Protein AF-I0IHP8-F1 (afdb_monomer)

Nearest PDB structures (foldseek):
  2z4i-assembly1_A  TM=4.857E-01  e=8.050E-01  Escherichia coli
  2z4i-assembly2_B  TM=4.927E-01  e=1.042E+00  Escherichia coli
  8eti-assembly1_5  TM=4.889E-01  e=7.220E+00  Schizosaccharomyces pombe

Mean predicted aligned error: 7.81 Å

Solvent-accessible surface area (backbone atoms only — not comparable to full-atom values): 5872 Å² total; per-residue (Å²): 133,38,57,76,72,54,68,74,57,46,74,72,44,53,32,88,70,46,63,28,54,52,45,78,58,80,43,28,38,30,26,58,48,53,77,97,52,25,45,32,23,50,36,55,92,59,43,73,46,83,44,78,89,72,37,43,69,36,92,96,46,95,45,70,68,59,47,47,68,77,42,50,88,55,32,88,56,56,71,79,50,44,66,76,67,50,77,72,77,76,69,81,67,74,76,133

Organism: Phycisphaera mikurensis (strain NBRC 102666 / KCTC 22515 / FYK2301M01) (NCBI:txid1142394)

Foldseek 3Di:
DADPADPVVQVVDAQPFLRAGWDDDPQWTFGPPPPPWTWIWGHDNNRTPRDQQPIDGGPPDPDPVSVCVVRVVSGPCVPVVVVVVPPPPPPPVPDD

Structure (mmCIF, N/CA/C/O backbone):
data_AF-I0IHP8-F1
#
_entry.id   AF-I0IHP8-F1
#
loop_
_atom_site.group_PDB
_atom_site.id
_atom_site.type_symbol
_atom_site.label_atom_id
_atom_site.label_alt_id
_atom_site.label_comp_id
_atom_site.label_asym_id
_atom_site.label_entity_id
_atom_site.label_seq_id
_atom_site.pdbx_PDB_ins_code
_atom_site.Cartn_x
_atom_site.Cartn_y
_atom_site.Cartn_z
_atom_site.occupancy
_atom_site.B_iso_or_equiv
_atom_site.auth_seq_id
_atom_site.auth_comp_id
_atom_site.auth_asym_id
_atom_site.auth_atom_id
_atom_site.pdbx_PDB_model_num
ATOM 1 N N . MET A 1 1 ? -13.378 11.572 5.200 1.00 56.62 1 MET A N 1
ATOM 2 C CA . MET A 1 1 ? -12.249 11.367 6.117 1.00 56.62 1 MET A CA 1
ATOM 3 C C . 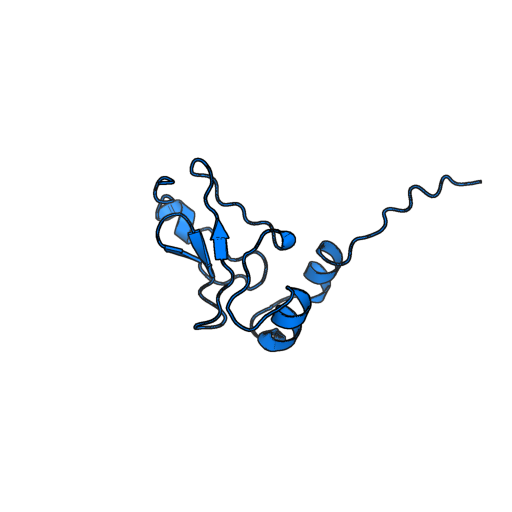MET A 1 1 ? -12.422 9.992 6.721 1.00 56.62 1 MET A C 1
ATOM 5 O O . MET A 1 1 ? -13.281 9.805 7.579 1.00 56.62 1 MET A O 1
ATOM 9 N N . ALA A 1 2 ? -11.711 9.020 6.170 1.00 66.06 2 ALA A N 1
ATOM 10 C CA . ALA A 1 2 ? -11.488 7.732 6.792 1.00 66.06 2 ALA A CA 1
ATOM 11 C C . ALA A 1 2 ? -10.703 7.937 8.094 1.00 66.06 2 ALA A C 1
ATOM 13 O O . ALA A 1 2 ? -9.915 8.873 8.240 1.00 66.06 2 ALA A O 1
ATOM 14 N N . ALA A 1 3 ? -10.964 7.077 9.072 1.00 77.44 3 ALA A N 1
ATOM 15 C CA . ALA A 1 3 ? -10.212 7.105 10.312 1.00 77.44 3 ALA A CA 1
ATOM 16 C C . ALA A 1 3 ? -8.737 6.744 10.041 1.00 77.44 3 ALA A C 1
ATOM 18 O O . ALA A 1 3 ? -8.466 5.915 9.162 1.00 77.44 3 ALA A O 1
ATOM 19 N N . PRO A 1 4 ? -7.783 7.334 10.785 1.00 81.06 4 PRO A N 1
ATOM 20 C CA . PRO A 1 4 ? -6.407 6.861 10.768 1.00 81.06 4 PRO A CA 1
ATOM 21 C C . PRO A 1 4 ? -6.372 5.372 11.132 1.00 81.06 4 PRO A C 1
ATOM 23 O O . PRO A 1 4 ? -7.045 4.937 12.069 1.00 81.06 4 PRO A O 1
ATOM 26 N N . VAL A 1 5 ? -5.610 4.593 10.368 1.00 84.62 5 VAL A N 1
ATOM 27 C CA . VAL A 1 5 ? -5.342 3.185 10.654 1.00 84.62 5 VAL A CA 1
ATOM 28 C C . VAL A 1 5 ? -4.521 3.129 11.936 1.00 84.62 5 VAL A C 1
ATOM 30 O O . VAL A 1 5 ? -3.567 3.890 12.106 1.00 84.62 5 VAL A O 1
ATOM 33 N N . ASP A 1 6 ? -4.900 2.235 12.848 1.00 89.12 6 ASP A N 1
ATOM 34 C CA . ASP A 1 6 ? -4.195 2.068 14.116 1.00 89.12 6 ASP A CA 1
ATOM 35 C C . ASP A 1 6 ? -2.693 1.795 13.876 1.00 89.12 6 ASP A C 1
ATOM 37 O O . ASP A 1 6 ? -2.355 0.958 13.034 1.00 89.12 6 ASP A O 1
ATOM 41 N N . PRO A 1 7 ? -1.768 2.476 14.578 1.00 87.62 7 PRO A N 1
ATOM 42 C CA . PRO A 1 7 ? -0.336 2.367 14.307 1.00 87.62 7 PRO A CA 1
ATOM 43 C C . PRO A 1 7 ? 0.231 0.969 14.585 1.00 87.62 7 PRO A C 1
ATOM 45 O O . PRO A 1 7 ? 1.174 0.553 13.907 1.00 87.62 7 PRO A O 1
ATOM 48 N N . ALA A 1 8 ? -0.333 0.224 15.543 1.00 89.50 8 ALA A N 1
ATOM 49 C CA . ALA A 1 8 ? 0.086 -1.149 15.800 1.00 89.50 8 ALA A CA 1
ATOM 50 C C . ALA A 1 8 ? -0.355 -2.070 14.656 1.00 89.50 8 ALA A C 1
ATOM 52 O O . ALA A 1 8 ? 0.422 -2.920 14.226 1.00 89.50 8 ALA A O 1
ATOM 53 N N . LEU A 1 9 ? -1.558 -1.857 14.111 1.00 89.06 9 LEU A N 1
ATOM 54 C CA . LEU A 1 9 ? -2.009 -2.551 12.904 1.00 89.06 9 LEU A CA 1
ATOM 55 C C . LEU A 1 9 ? -1.151 -2.173 11.690 1.00 89.06 9 LEU A C 1
ATOM 57 O O . LEU A 1 9 ? -0.688 -3.060 10.978 1.00 89.06 9 LEU A O 1
ATOM 61 N N . LEU A 1 10 ? -0.890 -0.882 11.470 1.00 91.00 10 LEU A N 1
ATOM 62 C CA . LEU A 1 10 ? -0.098 -0.399 10.336 1.00 91.00 10 LEU A CA 1
ATOM 63 C C . LEU A 1 10 ? 1.306 -1.019 10.311 1.00 91.00 10 LEU A C 1
ATOM 65 O O . LEU A 1 10 ? 1.792 -1.365 9.241 1.00 91.00 10 LEU A O 1
ATOM 69 N N . SER A 1 11 ? 1.927 -1.229 11.476 1.00 90.38 11 SER A N 1
ATOM 70 C CA . SER A 1 11 ? 3.237 -1.885 11.575 1.00 90.38 11 SER A CA 1
ATOM 71 C C . SER A 1 11 ? 3.225 -3.373 11.195 1.00 90.38 11 SER A C 1
ATOM 73 O O . SER A 1 11 ? 4.292 -3.930 10.940 1.00 90.38 11 SER A O 1
ATOM 75 N N . LEU A 1 12 ? 2.059 -4.025 11.200 1.00 91.38 12 LEU A N 1
ATOM 76 C CA . LEU A 1 12 ? 1.887 -5.417 10.773 1.00 91.38 12 LEU A CA 1
ATOM 77 C C . LEU A 1 12 ? 1.529 -5.525 9.285 1.00 91.38 12 LEU A C 1
ATOM 79 O O . LEU A 1 12 ? 1.719 -6.582 8.683 1.00 91.38 12 LEU A O 1
ATOM 83 N N . LEU A 1 13 ? 0.988 -4.456 8.699 1.00 92.69 13 LEU A N 1
ATOM 84 C CA . LEU A 1 13 ? 0.583 -4.419 7.301 1.00 92.69 13 LEU A CA 1
ATOM 85 C C . LEU A 1 13 ? 1.787 -4.208 6.379 1.00 92.69 13 LEU A C 1
ATOM 87 O O . LEU A 1 13 ? 2.678 -3.400 6.640 1.00 92.69 13 LEU A O 1
ATOM 91 N N . VAL A 1 14 ? 1.767 -4.905 5.246 1.00 94.00 14 VAL A N 1
ATOM 92 C CA . VAL A 1 14 ? 2.753 -4.763 4.173 1.00 94.00 14 VAL A CA 1
ATOM 93 C C . VAL A 1 14 ? 2.048 -4.615 2.834 1.00 94.00 14 VAL A C 1
ATOM 95 O O . VAL A 1 14 ? 0.925 -5.086 2.655 1.00 94.00 14 VAL A O 1
ATOM 98 N N . CYS A 1 15 ? 2.718 -3.977 1.878 1.00 93.25 15 CYS A N 1
ATOM 99 C CA . CYS A 1 15 ? 2.243 -3.902 0.504 1.00 93.25 15 CYS A CA 1
ATOM 100 C C . CYS A 1 15 ? 2.051 -5.324 -0.066 1.00 93.25 15 CYS A C 1
ATOM 102 O O . CYS A 1 15 ? 3.001 -6.111 -0.032 1.00 93.25 15 CYS A O 1
ATOM 104 N N . PRO A 1 16 ? 0.875 -5.669 -0.624 1.00 90.62 16 PRO A N 1
ATOM 105 C CA . PRO A 1 16 ? 0.623 -7.000 -1.182 1.00 90.62 16 PRO A CA 1
ATOM 106 C C . PRO A 1 16 ? 1.532 -7.338 -2.377 1.00 90.62 16 PRO A C 1
ATOM 108 O O . PRO A 1 16 ? 1.786 -8.514 -2.624 1.00 90.62 16 PRO A O 1
ATOM 111 N N . LEU A 1 17 ? 2.058 -6.324 -3.078 1.00 90.56 17 LEU A N 1
ATOM 112 C CA . LEU A 1 17 ? 2.975 -6.481 -4.211 1.00 90.56 17 LEU A CA 1
ATOM 113 C C . LEU A 1 17 ? 4.453 -6.498 -3.786 1.00 90.56 17 LEU A C 1
ATOM 115 O O . LEU A 1 17 ? 5.159 -7.480 -3.996 1.00 90.56 17 LEU A O 1
ATOM 119 N N . THR A 1 18 ? 4.932 -5.411 -3.181 1.00 92.00 18 THR A N 1
ATOM 120 C CA . THR A 1 18 ? 6.368 -5.210 -2.901 1.00 92.00 18 THR A CA 1
ATOM 121 C C . THR A 1 18 ? 6.800 -5.733 -1.530 1.00 92.00 18 THR A C 1
ATOM 123 O O . THR A 1 18 ? 7.983 -5.732 -1.200 1.00 92.00 18 THR A O 1
ATOM 126 N N . ARG A 1 19 ? 5.845 -6.146 -0.681 1.00 91.06 19 ARG A N 1
ATOM 127 C CA . ARG A 1 19 ? 6.050 -6.495 0.741 1.00 91.06 19 ARG A CA 1
ATOM 128 C C . ARG A 1 19 ? 6.737 -5.403 1.569 1.00 91.06 19 ARG A C 1
ATOM 130 O O . ARG A 1 19 ? 7.229 -5.670 2.663 1.00 91.06 19 ARG A O 1
ATOM 137 N N . SER A 1 20 ? 6.766 -4.169 1.071 1.00 93.50 20 SER A N 1
ATOM 138 C CA . SER A 1 20 ? 7.312 -3.028 1.794 1.00 93.50 20 SER A CA 1
ATOM 139 C C . SER A 1 20 ? 6.355 -2.547 2.880 1.00 93.50 20 SER A C 1
ATOM 141 O O . SER A 1 20 ? 5.161 -2.849 2.854 1.00 93.50 20 SER A O 1
ATOM 143 N N . ALA A 1 21 ? 6.866 -1.722 3.792 1.00 95.38 21 ALA A N 1
ATOM 144 C CA . ALA A 1 21 ? 6.028 -0.985 4.727 1.00 95.38 21 ALA A CA 1
ATOM 145 C C . ALA A 1 21 ? 5.024 -0.072 3.993 1.00 95.38 21 ALA A C 1
ATOM 147 O O . ALA A 1 21 ? 5.204 0.273 2.816 1.00 95.38 21 ALA A O 1
ATOM 148 N N . LEU A 1 22 ? 3.979 0.327 4.717 1.00 95.88 22 LEU A N 1
ATOM 149 C CA . LEU A 1 22 ? 2.951 1.259 4.264 1.00 95.88 22 LEU A CA 1
ATOM 150 C C . LEU A 1 22 ? 2.995 2.538 5.112 1.00 95.88 22 LEU A C 1
ATOM 152 O O . LEU A 1 22 ? 3.159 2.479 6.330 1.00 95.88 22 LEU A O 1
ATOM 156 N N . ARG A 1 23 ? 2.809 3.695 4.475 1.00 94.69 23 ARG A N 1
ATOM 157 C CA . ARG A 1 23 ? 2.599 4.991 5.135 1.00 94.69 23 ARG A CA 1
ATOM 158 C C . ARG A 1 23 ? 1.176 5.457 4.881 1.00 94.69 23 ARG A C 1
ATOM 160 O O . ARG A 1 23 ? 0.748 5.474 3.735 1.00 94.69 23 ARG A O 1
ATOM 167 N N . GLN A 1 24 ? 0.460 5.876 5.916 1.00 93.62 24 GLN A N 1
ATOM 168 C CA . GLN A 1 24 ? -0.837 6.510 5.716 1.00 93.62 24 GLN A CA 1
ATOM 169 C C . GLN A 1 24 ? -0.685 7.994 5.379 1.00 93.62 24 GLN A C 1
ATOM 171 O O . GLN A 1 24 ? -0.017 8.724 6.101 1.00 93.62 24 GLN A O 1
ATOM 176 N N . GLU A 1 25 ? -1.371 8.435 4.330 1.00 93.50 25 GLU A N 1
ATOM 177 C CA . GLU A 1 25 ? -1.548 9.834 3.948 1.00 93.50 25 GLU A CA 1
ATOM 178 C C . GLU A 1 25 ? -3.048 10.093 3.780 1.00 93.50 25 GLU A C 1
ATOM 180 O O . GLU A 1 25 ? -3.657 9.694 2.785 1.00 93.50 25 GLU A O 1
ATOM 185 N N . GLY A 1 26 ? -3.666 10.724 4.781 1.00 92.81 26 GLY A N 1
ATOM 186 C CA . GLY A 1 26 ? -5.117 10.921 4.810 1.00 92.81 26 GLY A CA 1
ATOM 187 C C . GLY A 1 26 ? -5.874 9.594 4.692 1.00 92.81 26 GLY A C 1
ATOM 188 O O . GLY A 1 26 ? -5.737 8.710 5.538 1.00 92.81 26 GLY A O 1
ATOM 189 N N . ASP A 1 27 ? -6.639 9.451 3.610 1.00 93.56 27 ASP A N 1
ATOM 190 C CA . ASP A 1 27 ? -7.509 8.299 3.347 1.00 93.56 27 ASP A CA 1
ATOM 191 C C . ASP A 1 27 ? -6.831 7.223 2.475 1.00 93.56 27 ASP A C 1
ATOM 193 O O . ASP A 1 27 ? -7.514 6.391 1.877 1.00 93.56 27 ASP A O 1
ATOM 197 N N . THR A 1 28 ? -5.498 7.228 2.384 1.00 95.12 28 THR A N 1
ATOM 198 C CA . THR A 1 28 ? -4.728 6.329 1.512 1.00 95.12 28 THR A CA 1
ATOM 199 C C . THR A 1 28 ? -3.517 5.751 2.242 1.00 95.12 28 THR A C 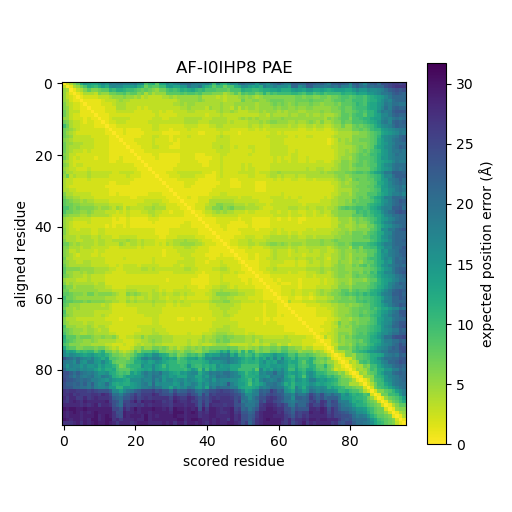1
A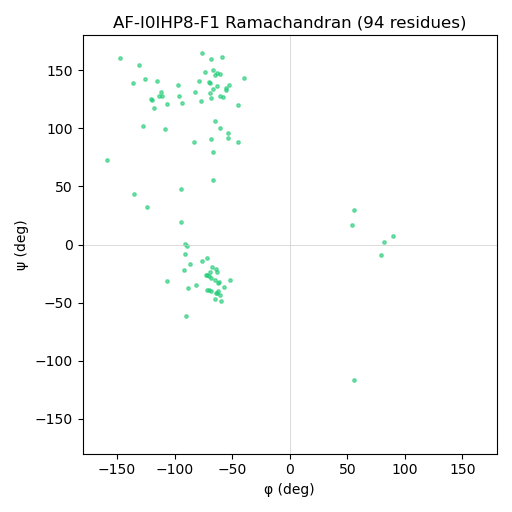TOM 201 O O . THR A 1 28 ? -2.814 6.464 2.953 1.00 95.12 28 THR A O 1
ATOM 204 N N . LEU A 1 29 ? -3.236 4.463 2.043 1.00 95.88 29 LEU A N 1
ATOM 205 C CA . LEU A 1 29 ? -1.967 3.832 2.400 1.00 95.88 29 LEU A CA 1
ATOM 206 C C . LEU A 1 29 ? -1.052 3.792 1.177 1.00 95.88 29 LEU A C 1
ATOM 208 O O . LEU A 1 29 ? -1.445 3.305 0.124 1.00 95.88 29 LEU A O 1
ATOM 212 N N . ILE A 1 30 ? 0.170 4.285 1.318 1.00 96.69 30 ILE A N 1
ATOM 213 C CA . ILE A 1 30 ? 1.166 4.367 0.253 1.00 96.69 30 ILE A CA 1
ATOM 214 C C . ILE A 1 30 ? 2.293 3.386 0.557 1.00 96.69 30 ILE A C 1
ATOM 216 O O . ILE A 1 30 ? 2.862 3.412 1.651 1.00 96.69 30 ILE A O 1
ATOM 220 N N . ALA A 1 31 ? 2.635 2.529 -0.403 1.00 96.62 31 ALA A N 1
ATOM 221 C CA . ALA A 1 31 ? 3.808 1.672 -0.299 1.00 96.62 31 ALA A CA 1
ATOM 222 C C . ALA A 1 31 ? 5.088 2.513 -0.236 1.00 96.62 31 ALA A C 1
ATOM 224 O O . ALA A 1 31 ? 5.260 3.468 -0.986 1.00 96.62 31 ALA A O 1
ATOM 225 N N . THR A 1 32 ? 6.012 2.165 0.656 1.00 96.06 32 THR A N 1
ATOM 226 C CA . THR A 1 32 ? 7.290 2.885 0.755 1.00 96.06 32 THR A CA 1
ATOM 227 C C . THR A 1 32 ? 8.273 2.526 -0.356 1.00 96.06 32 THR A C 1
ATOM 229 O O . THR A 1 32 ? 9.258 3.238 -0.538 1.00 96.06 32 THR A O 1
ATOM 232 N N . LYS A 1 33 ? 8.011 1.441 -1.095 1.00 94.12 33 LYS A N 1
ATOM 233 C CA . LYS A 1 33 ? 8.824 0.991 -2.225 1.00 94.12 33 LYS A CA 1
ATOM 234 C C . LYS A 1 33 ? 7.979 0.816 -3.488 1.00 94.12 33 LYS A C 1
ATOM 236 O O . LYS A 1 33 ? 6.857 0.306 -3.373 1.00 94.12 33 LYS A O 1
ATOM 241 N N . PRO A 1 34 ? 8.532 1.161 -4.663 1.00 92.50 34 PRO A N 1
ATOM 242 C CA . PRO A 1 34 ? 9.800 1.870 -4.872 1.00 92.50 34 PRO A CA 1
ATOM 243 C C . PRO A 1 34 ? 9.724 3.314 -4.343 1.00 92.50 34 PRO A C 1
ATOM 245 O O . PRO A 1 34 ? 8.650 3.917 -4.275 1.00 92.50 34 PRO A O 1
ATOM 248 N N . GLU A 1 35 ? 10.858 3.863 -3.908 1.00 91.31 35 GLU A N 1
ATOM 249 C CA . GLU A 1 35 ? 10.899 5.208 -3.321 1.00 91.31 35 GLU A CA 1
ATOM 250 C C . GLU A 1 35 ? 10.409 6.261 -4.328 1.00 91.31 35 GLU A C 1
ATOM 252 O O . GLU A 1 35 ? 10.866 6.318 -5.466 1.00 91.31 35 GLU A O 1
ATOM 257 N N . GLY A 1 36 ? 9.451 7.094 -3.916 1.00 91.75 36 GLY A N 1
ATOM 258 C CA . GLY A 1 36 ? 8.852 8.125 -4.775 1.00 91.75 36 GLY A CA 1
ATOM 259 C C . GLY A 1 36 ? 7.795 7.624 -5.768 1.00 91.75 36 GLY A C 1
ATOM 260 O O . GLY A 1 36 ? 7.085 8.448 -6.336 1.00 91.75 36 GLY A O 1
ATOM 261 N N . ALA A 1 37 ? 7.625 6.309 -5.925 1.00 93.81 37 ALA A N 1
ATOM 262 C CA . ALA A 1 37 ? 6.648 5.701 -6.830 1.00 93.81 37 ALA A CA 1
ATOM 263 C C . ALA A 1 37 ? 5.895 4.541 -6.147 1.00 93.81 37 ALA A C 1
ATOM 265 O O . ALA A 1 37 ? 5.698 3.470 -6.706 1.00 93.81 37 ALA A O 1
ATOM 266 N N . GLY A 1 38 ? 5.474 4.738 -4.900 1.00 94.31 38 GLY A N 1
ATOM 267 C CA . GLY A 1 38 ? 4.683 3.749 -4.173 1.00 94.31 38 GLY A CA 1
ATOM 268 C C . GLY A 1 38 ? 3.256 3.605 -4.707 1.00 94.31 38 GLY A C 1
ATOM 269 O O . GLY A 1 38 ? 2.593 4.609 -4.979 1.00 94.31 38 GLY A O 1
ATOM 270 N N . LEU A 1 39 ? 2.760 2.365 -4.774 1.00 96.25 39 LEU A N 1
ATOM 271 C CA . LEU A 1 39 ? 1.336 2.085 -4.988 1.00 96.25 39 LEU A CA 1
ATOM 272 C C . LEU A 1 39 ? 0.480 2.675 -3.866 1.00 96.25 39 LEU A C 1
ATOM 274 O O . LEU A 1 39 ? 0.891 2.696 -2.700 1.00 96.25 39 LEU A O 1
ATOM 278 N N . ARG A 1 40 ? -0.728 3.112 -4.222 1.00 97.06 40 ARG A N 1
ATOM 279 C CA . ARG A 1 40 ? -1.679 3.766 -3.322 1.00 97.06 40 ARG A CA 1
ATOM 280 C C . ARG A 1 40 ? -2.919 2.896 -3.121 1.00 97.06 40 ARG A C 1
ATOM 282 O O . ARG A 1 40 ? -3.571 2.491 -4.074 1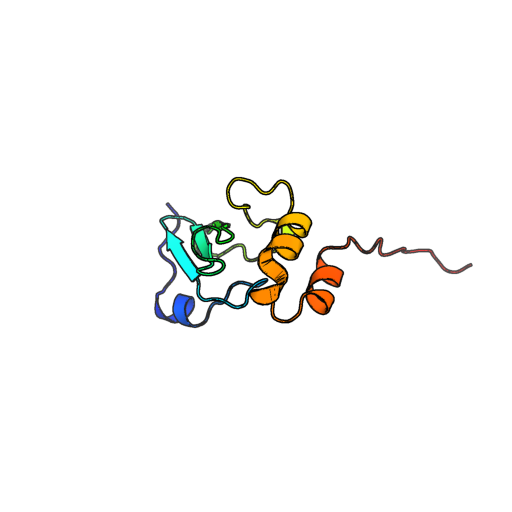.00 97.06 40 ARG A O 1
ATOM 289 N N . TYR A 1 41 ? -3.274 2.652 -1.865 1.00 95.56 41 TYR A N 1
ATOM 290 C CA . TYR A 1 41 ? -4.415 1.832 -1.460 1.00 95.56 41 TYR A CA 1
ATOM 291 C C . TYR A 1 41 ? -5.409 2.681 -0.672 1.00 95.56 41 TYR A C 1
ATOM 293 O O . TYR A 1 41 ? -5.086 3.188 0.403 1.00 95.56 41 TYR A O 1
ATOM 301 N N . ARG A 1 42 ? -6.632 2.850 -1.180 1.00 95.19 42 ARG A N 1
ATOM 302 C CA . ARG A 1 42 ? -7.656 3.657 -0.501 1.00 95.19 42 ARG A CA 1
ATOM 303 C C . ARG A 1 42 ? -8.141 2.969 0.780 1.00 95.19 42 ARG A C 1
ATOM 305 O O . ARG A 1 42 ? -8.409 1.769 0.800 1.00 95.19 42 ARG A O 1
ATOM 312 N N . VAL A 1 43 ? -8.339 3.752 1.832 1.00 92.88 43 VAL A N 1
ATOM 313 C CA . VAL A 1 43 ? -9.012 3.345 3.067 1.00 92.88 43 VAL A CA 1
ATOM 314 C C . VAL A 1 43 ? -10.490 3.714 2.956 1.00 92.88 43 VAL A C 1
ATOM 316 O O . VAL A 1 43 ? -10.838 4.878 2.750 1.00 92.88 43 VAL A O 1
ATOM 319 N N . ARG A 1 44 ? -11.382 2.729 3.083 1.00 90.50 44 ARG A N 1
ATOM 320 C CA . ARG A 1 44 ? -12.838 2.931 3.062 1.00 90.50 44 ARG A CA 1
ATOM 321 C C . ARG A 1 44 ? -13.420 2.449 4.377 1.00 90.50 44 ARG A C 1
ATOM 323 O O . ARG A 1 44 ? -13.177 1.319 4.772 1.00 90.50 44 ARG A O 1
ATOM 330 N N . GLU A 1 45 ? -14.141 3.324 5.074 1.00 87.62 45 GLU A N 1
ATOM 331 C CA . GLU A 1 45 ? -14.805 2.978 6.345 1.00 87.62 45 GLU A CA 1
ATOM 332 C C . GLU A 1 45 ? -13.837 2.416 7.412 1.00 87.62 45 GLU A C 1
ATOM 334 O O . GLU A 1 45 ? -14.212 1.609 8.254 1.00 87.62 45 GLU A O 1
ATOM 339 N N . GLY A 1 46 ? -12.569 2.847 7.379 1.00 84.06 46 GLY A N 1
ATOM 340 C CA . GLY A 1 46 ? -11.514 2.354 8.277 1.00 84.06 46 GLY A CA 1
ATOM 341 C C . GLY A 1 46 ? -10.869 1.029 7.845 1.00 84.06 46 GLY A C 1
ATOM 342 O O . GLY A 1 46 ? -9.984 0.537 8.538 1.00 84.06 46 GLY A O 1
ATOM 343 N N . ILE A 1 47 ? -11.267 0.471 6.699 1.00 88.75 47 ILE A N 1
ATOM 344 C CA . ILE A 1 47 ? -10.743 -0.776 6.137 1.00 88.75 47 ILE A CA 1
ATOM 345 C C . ILE A 1 47 ? -9.848 -0.453 4.923 1.00 88.75 47 ILE A C 1
ATOM 347 O O . ILE A 1 47 ? -10.320 0.159 3.958 1.00 88.75 47 ILE A O 1
ATOM 351 N N . PRO A 1 48 ? -8.558 -0.840 4.931 1.00 91.06 48 PRO A N 1
ATOM 352 C CA . PRO A 1 48 ? -7.686 -0.702 3.767 1.00 91.06 48 PRO A CA 1
ATOM 353 C C . PRO A 1 48 ? -8.095 -1.640 2.623 1.00 91.06 48 PRO A C 1
ATOM 355 O O . PRO A 1 48 ? -8.156 -2.857 2.805 1.00 91.06 48 PRO A O 1
ATOM 358 N N . VAL A 1 49 ? -8.317 -1.095 1.425 1.00 93.56 49 VAL A N 1
ATOM 359 C CA . VAL A 1 49 ? -8.551 -1.892 0.211 1.00 93.56 49 VAL A CA 1
ATOM 360 C C . VAL A 1 49 ? -7.197 -2.321 -0.364 1.00 93.56 49 VAL A C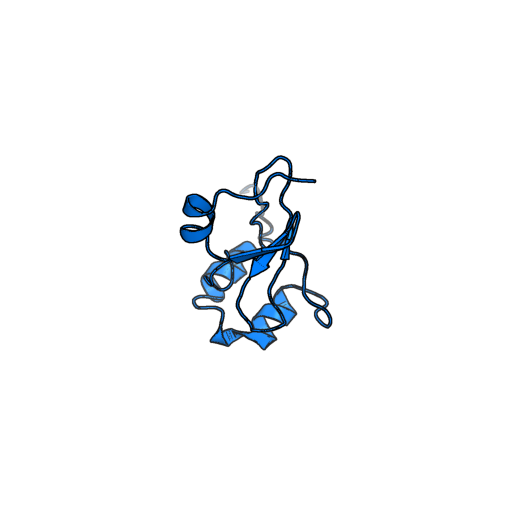 1
ATOM 362 O O . VAL A 1 49 ? -6.606 -1.613 -1.170 1.00 93.56 49 VAL A O 1
ATOM 365 N N . MET A 1 50 ? -6.676 -3.466 0.089 1.00 91.62 50 MET A N 1
ATOM 366 C CA . MET A 1 50 ? -5.367 -4.014 -0.319 1.00 91.62 50 MET A CA 1
ATOM 367 C C . MET A 1 50 ? -5.481 -5.026 -1.469 1.00 91.62 50 MET A C 1
ATOM 369 O O . MET A 1 50 ? -4.933 -6.127 -1.402 1.00 91.62 50 MET A O 1
ATOM 373 N N . LEU A 1 51 ? -6.229 -4.672 -2.512 1.00 90.75 51 LEU A N 1
ATOM 374 C CA . LEU A 1 51 ? -6.298 -5.456 -3.744 1.00 90.75 51 LEU A CA 1
ATOM 375 C C . LEU A 1 51 ? -5.335 -4.848 -4.761 1.00 90.75 51 LEU A C 1
ATOM 377 O O . LEU A 1 51 ? -5.243 -3.630 -4.870 1.00 90.75 51 LEU A O 1
ATOM 381 N N . MET A 1 52 ? -4.600 -5.695 -5.477 1.00 88.62 52 MET A N 1
ATOM 382 C CA . MET A 1 52 ? -3.590 -5.238 -6.437 1.00 88.62 52 MET A CA 1
ATOM 383 C C . MET A 1 52 ? -4.228 -4.544 -7.643 1.00 88.62 52 MET A C 1
ATOM 385 O O . MET A 1 52 ? -3.731 -3.512 -8.069 1.00 88.62 52 MET A O 1
ATOM 389 N N . ASP A 1 53 ? -5.347 -5.076 -8.135 1.00 86.56 53 ASP A N 1
ATOM 390 C CA . ASP A 1 53 ? -6.095 -4.527 -9.275 1.00 86.56 53 ASP A CA 1
ATOM 391 C C . ASP A 1 53 ? -6.758 -3.171 -8.962 1.00 86.56 53 ASP A C 1
ATOM 393 O O . ASP A 1 53 ? -6.885 -2.312 -9.823 1.00 86.56 53 ASP A O 1
ATOM 397 N N . GLU A 1 54 ? -7.099 -2.935 -7.691 1.00 90.62 54 GLU A N 1
ATOM 398 C CA . GLU A 1 54 ? -7.691 -1.671 -7.225 1.00 90.62 54 GLU A CA 1
ATOM 399 C C . GLU A 1 54 ? -6.636 -0.656 -6.752 1.00 90.62 54 GLU A C 1
ATOM 401 O O . GLU A 1 54 ? -6.986 0.424 -6.263 1.00 90.62 54 GLU A O 1
ATOM 406 N N . ALA A 1 55 ? -5.348 -1.007 -6.818 1.00 94.25 55 ALA A N 1
ATOM 407 C CA . ALA A 1 55 ? -4.279 -0.115 -6.401 1.00 94.25 55 ALA A CA 1
ATOM 408 C C . ALA A 1 55 ? -4.163 1.057 -7.381 1.00 94.25 55 ALA A C 1
ATOM 410 O O . ALA A 1 55 ? -4.053 0.875 -8.591 1.00 94.25 55 ALA A O 1
ATOM 411 N N . GLU A 1 56 ? -4.124 2.275 -6.852 1.00 95.69 56 GLU A N 1
ATOM 412 C CA . GLU A 1 56 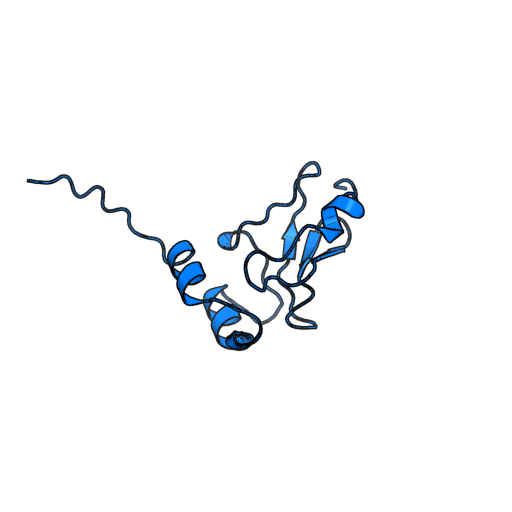? -3.851 3.455 -7.661 1.00 95.69 56 GLU A CA 1
ATOM 413 C C . GLU A 1 56 ? -2.348 3.524 -7.966 1.00 95.69 56 GLU A C 1
ATOM 415 O O . GLU A 1 56 ? -1.492 3.506 -7.067 1.00 95.69 56 GLU A O 1
ATOM 420 N N . LEU A 1 57 ? -2.039 3.577 -9.262 1.00 95.38 57 LEU A N 1
ATOM 421 C CA . LEU A 1 57 ? -0.681 3.631 -9.783 1.00 95.38 57 LEU A CA 1
ATOM 422 C C . LEU A 1 57 ? -0.056 5.018 -9.556 1.00 95.38 57 LEU A C 1
ATOM 424 O O . LEU A 1 57 ? -0.758 6.032 -9.552 1.00 95.38 57 LEU A O 1
ATOM 428 N N . PRO A 1 58 ? 1.268 5.096 -9.351 1.00 94.19 58 PRO A N 1
ATOM 429 C CA . PRO A 1 58 ? 1.982 6.365 -9.392 1.00 94.19 58 PRO A CA 1
ATOM 430 C C . PRO A 1 58 ? 2.024 6.938 -10.813 1.00 94.19 58 PRO A C 1
ATOM 432 O O . PRO A 1 58 ? 1.872 6.216 -11.797 1.00 94.19 58 PRO A O 1
ATOM 435 N N . ASP A 1 59 ? 2.260 8.247 -10.914 1.00 92.56 59 ASP A N 1
ATOM 436 C CA . ASP A 1 59 ? 2.384 8.936 -12.196 1.00 92.56 59 ASP A CA 1
ATOM 437 C C . ASP A 1 59 ? 3.409 8.259 -13.120 1.00 92.56 59 ASP A C 1
ATOM 439 O O . ASP A 1 59 ? 4.506 7.888 -12.696 1.00 92.56 59 ASP A O 1
ATOM 443 N N . GLY A 1 60 ? 3.058 8.141 -14.404 1.00 91.62 60 GLY A N 1
ATOM 444 C CA . GLY A 1 60 ? 3.924 7.551 -15.429 1.00 91.62 60 GLY A CA 1
ATOM 445 C C . GLY A 1 60 ? 3.774 6.040 -15.622 1.00 91.62 60 GLY A C 1
ATOM 446 O O . GLY A 1 60 ? 4.555 5.467 -16.378 1.00 91.62 60 GLY A O 1
ATOM 447 N N . PHE A 1 61 ? 2.787 5.408 -14.981 1.00 92.38 61 PHE A N 1
ATOM 448 C CA . PHE A 1 61 ? 2.430 4.010 -15.213 1.00 92.38 61 PHE A CA 1
ATOM 449 C C . PHE A 1 61 ? 0.984 3.895 -15.671 1.00 92.38 61 PHE A C 1
ATOM 451 O O . PHE A 1 61 ? 0.075 4.367 -14.992 1.00 92.38 61 PHE A O 1
ATOM 458 N N . ASP A 1 62 ? 0.789 3.241 -16.810 1.00 90.06 62 ASP A N 1
ATOM 459 C CA . ASP A 1 62 ? -0.536 3.013 -17.384 1.00 90.06 62 ASP A CA 1
ATOM 460 C C . ASP A 1 62 ? -1.240 1.820 -16.722 1.00 90.06 62 ASP A C 1
ATOM 462 O O . ASP A 1 62 ? -2.444 1.861 -16.493 1.00 90.06 62 ASP A O 1
ATOM 466 N N . ASP A 1 63 ? -0.472 0.788 -16.345 1.00 90.56 63 ASP A N 1
ATOM 467 C CA . ASP A 1 63 ? -0.988 -0.463 -15.788 1.00 90.56 63 ASP A CA 1
ATOM 468 C C . ASP A 1 63 ? -0.024 -1.094 -14.769 1.00 90.56 63 ASP A C 1
ATOM 470 O O . ASP A 1 63 ? 1.195 -0.872 -14.780 1.00 90.56 63 ASP A O 1
ATOM 474 N N . LEU A 1 64 ? -0.557 -1.982 -13.926 1.00 88.75 64 LEU A N 1
ATOM 475 C CA . LEU A 1 64 ? 0.220 -2.684 -12.902 1.00 88.75 64 LEU A CA 1
ATOM 476 C C . LEU A 1 64 ? 1.327 -3.573 -13.490 1.00 88.75 64 LEU A C 1
ATOM 478 O O . LEU A 1 64 ? 2.403 -3.691 -12.906 1.00 88.75 64 LEU A O 1
ATOM 482 N N . ALA A 1 65 ? 1.106 -4.165 -14.665 1.00 87.50 65 ALA A N 1
ATOM 483 C CA . ALA A 1 65 ? 2.125 -4.963 -15.347 1.00 87.50 65 ALA A CA 1
ATOM 484 C C . ALA A 1 65 ? 3.354 -4.120 -15.737 1.00 87.50 65 ALA A C 1
ATOM 486 O O . ALA A 1 65 ? 4.489 -4.560 -1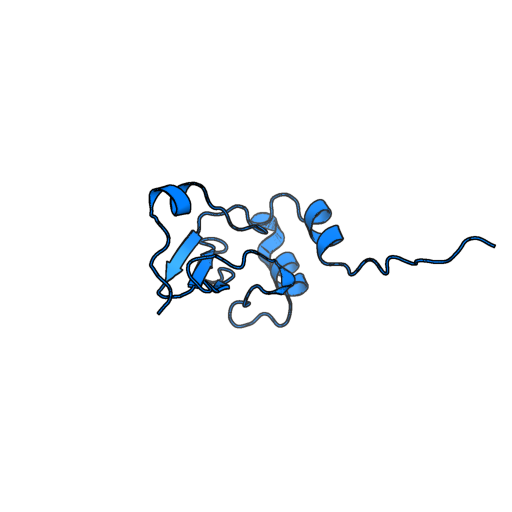5.540 1.00 87.50 65 ALA A O 1
ATOM 487 N N . ALA A 1 66 ? 3.137 -2.896 -16.236 1.00 90.38 66 ALA A N 1
ATOM 488 C CA . ALA A 1 66 ? 4.215 -1.967 -16.574 1.00 90.38 66 ALA A CA 1
ATOM 489 C C . ALA A 1 66 ? 5.006 -1.564 -15.321 1.00 90.38 66 ALA A C 1
ATOM 491 O O . ALA A 1 66 ? 6.238 -1.556 -15.333 1.00 90.38 66 ALA A O 1
ATOM 492 N N . PHE A 1 67 ? 4.298 -1.319 -14.217 1.00 92.19 67 PHE A N 1
ATOM 493 C CA . PHE A 1 67 ? 4.904 -1.037 -12.921 1.00 92.19 67 PHE A CA 1
ATOM 494 C C . PHE A 1 67 ? 5.786 -2.190 -12.420 1.00 92.19 67 PHE A C 1
ATOM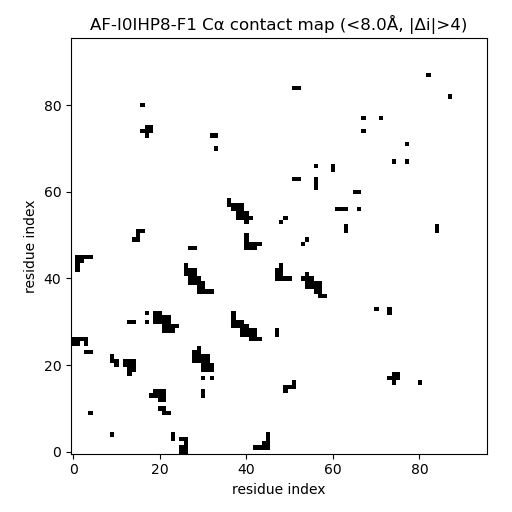 496 O O . PHE A 1 67 ? 6.945 -1.979 -12.060 1.00 92.19 67 PHE A O 1
ATOM 503 N N . ILE A 1 68 ? 5.278 -3.425 -12.449 1.00 89.44 68 ILE A N 1
ATOM 504 C CA . ILE A 1 68 ? 6.033 -4.617 -12.031 1.00 89.44 68 ILE A CA 1
ATOM 505 C C . ILE A 1 68 ? 7.286 -4.801 -12.893 1.00 89.44 68 ILE A C 1
ATOM 507 O O . ILE A 1 68 ? 8.363 -5.072 -12.363 1.00 89.44 68 ILE A O 1
ATOM 511 N N . ALA A 1 69 ? 7.167 -4.631 -14.212 1.00 87.94 69 ALA A N 1
ATOM 512 C CA . ALA A 1 69 ? 8.294 -4.761 -15.130 1.00 87.94 69 ALA A CA 1
ATOM 513 C C . ALA A 1 69 ? 9.399 -3.728 -14.846 1.00 87.94 69 ALA A C 1
ATOM 515 O O . ALA A 1 69 ? 10.582 -4.073 -14.882 1.00 87.94 69 ALA A O 1
ATOM 516 N N . ALA A 1 70 ? 9.020 -2.487 -14.526 1.00 91.00 70 ALA A N 1
ATOM 517 C CA . ALA A 1 70 ? 9.954 -1.414 -14.189 1.00 91.00 70 ALA A CA 1
ATOM 518 C C . ALA A 1 70 ? 10.619 -1.585 -12.811 1.00 91.00 70 ALA A C 1
ATOM 520 O O . ALA A 1 70 ? 11.728 -1.091 -12.606 1.00 91.00 70 ALA A O 1
ATOM 521 N N . HIS A 1 71 ? 9.971 -2.292 -11.879 1.00 91.50 71 HIS A N 1
ATOM 522 C CA . HIS A 1 71 ? 10.388 -2.387 -10.473 1.00 91.50 71 HIS A CA 1
ATOM 523 C C . HIS A 1 71 ? 10.594 -3.823 -9.982 1.00 91.50 71 HIS A C 1
ATOM 525 O O . HIS A 1 71 ? 10.391 -4.126 -8.806 1.00 91.50 71 HIS A O 1
ATOM 531 N N . ARG A 1 72 ? 11.029 -4.717 -10.875 1.00 85.12 72 ARG A N 1
ATOM 532 C CA . ARG A 1 72 ? 11.202 -6.152 -10.595 1.00 85.12 72 ARG A CA 1
ATOM 533 C C . ARG A 1 72 ? 12.035 -6.471 -9.346 1.00 85.12 72 ARG A C 1
ATOM 535 O O . ARG A 1 72 ? 11.787 -7.490 -8.717 1.00 85.12 72 ARG A O 1
ATOM 542 N N . ASP A 1 73 ? 13.001 -5.627 -8.984 1.00 88.38 73 ASP A N 1
ATOM 543 C CA . ASP A 1 73 ? 13.880 -5.832 -7.825 1.00 88.38 73 ASP A CA 1
ATOM 544 C C . ASP A 1 73 ? 13.175 -5.601 -6.477 1.00 88.38 73 ASP A C 1
ATOM 546 O O . ASP A 1 73 ? 13.554 -6.194 -5.467 1.00 88.38 73 ASP A O 1
ATOM 550 N N . ASP A 1 74 ? 12.122 -4.780 -6.450 1.00 87.50 74 ASP A N 1
ATOM 551 C CA . ASP A 1 74 ? 11.300 -4.542 -5.257 1.00 87.50 74 ASP A CA 1
ATOM 552 C C . ASP A 1 74 ? 10.126 -5.529 -5.141 1.00 87.50 74 ASP A C 1
ATOM 554 O O . ASP A 1 74 ? 9.369 -5.478 -4.170 1.00 87.50 74 ASP A O 1
ATOM 558 N N . VAL A 1 75 ? 9.970 -6.444 -6.104 1.00 83.06 75 VAL A N 1
ATOM 559 C CA . VAL A 1 75 ? 8.912 -7.460 -6.123 1.00 83.06 75 VAL A CA 1
ATOM 560 C C . VAL A 1 75 ? 9.541 -8.828 -5.833 1.00 83.06 75 VAL A C 1
ATOM 562 O O . VAL A 1 75 ? 10.101 -9.452 -6.730 1.00 83.06 75 VAL A O 1
ATOM 565 N N . PRO A 1 76 ? 9.468 -9.335 -4.588 1.00 73.44 76 PRO A N 1
ATOM 566 C CA . PRO A 1 76 ? 10.230 -10.515 -4.174 1.00 73.44 76 PRO A CA 1
ATOM 567 C C . PRO A 1 76 ? 9.734 -11.844 -4.771 1.00 73.44 76 PRO A C 1
ATOM 569 O O . PRO A 1 76 ? 10.413 -12.852 -4.605 1.00 73.44 76 PRO A O 1
ATOM 572 N N . ASP A 1 77 ? 8.557 -11.878 -5.410 1.00 70.88 77 ASP A N 1
ATOM 573 C CA . ASP A 1 77 ? 8.007 -13.085 -6.050 1.00 70.88 77 ASP A CA 1
ATOM 574 C C . ASP A 1 77 ? 6.946 -12.729 -7.123 1.00 70.88 77 ASP A C 1
ATOM 576 O O . ASP A 1 77 ? 5.740 -12.856 -6.887 1.00 70.88 77 ASP A O 1
ATOM 580 N N . PRO A 1 78 ? 7.359 -12.191 -8.288 1.00 62.06 78 PRO A N 1
ATOM 581 C CA . PRO A 1 78 ? 6.429 -11.669 -9.289 1.00 62.06 78 PRO A CA 1
ATOM 582 C C . PRO A 1 78 ? 5.627 -12.773 -9.985 1.00 62.06 78 PRO A C 1
ATOM 584 O O . PRO A 1 78 ? 4.503 -12.524 -10.403 1.00 62.06 78 PRO A O 1
ATOM 587 N N . GLU A 1 79 ? 6.154 -13.996 -10.085 1.00 60.94 79 GLU A N 1
ATOM 588 C CA . GLU A 1 79 ? 5.486 -15.116 -10.764 1.00 60.94 79 GLU A CA 1
ATOM 589 C C . GLU A 1 79 ? 4.289 -15.646 -9.961 1.00 60.94 79 GLU A C 1
ATOM 591 O O . GLU A 1 79 ? 3.230 -15.908 -10.531 1.00 60.94 79 GLU A O 1
ATOM 596 N N . ARG A 1 80 ? 4.397 -15.729 -8.625 1.00 61.88 80 ARG A N 1
ATOM 597 C CA . ARG A 1 80 ? 3.250 -16.083 -7.768 1.00 61.88 80 ARG A CA 1
ATOM 598 C C . ARG A 1 80 ? 2.184 -14.998 -7.717 1.00 61.88 80 ARG A C 1
ATOM 600 O O . ARG A 1 80 ? 1.035 -15.292 -7.398 1.00 61.88 80 ARG A O 1
ATOM 607 N N . LEU A 1 81 ? 2.573 -13.759 -7.990 1.00 65.19 81 LEU A N 1
ATOM 608 C CA . LEU A 1 81 ? 1.681 -12.615 -7.968 1.00 65.19 81 LEU A CA 1
ATOM 609 C C . LEU A 1 81 ? 0.997 -12.374 -9.315 1.00 65.19 81 LEU A C 1
ATOM 611 O O . LEU A 1 81 ? -0.183 -12.046 -9.363 1.00 65.19 81 LEU A O 1
ATOM 615 N N . GLY A 1 82 ? 1.730 -12.589 -10.408 1.00 54.09 82 GLY A N 1
ATOM 616 C CA . GLY A 1 82 ? 1.247 -12.458 -11.778 1.00 54.09 82 GLY A CA 1
ATOM 617 C C . GLY A 1 82 ? 0.107 -13.421 -12.093 1.00 54.09 82 GLY A C 1
ATOM 618 O O . GLY A 1 82 ? -0.814 -13.031 -12.797 1.00 54.09 82 GLY A O 1
ATOM 619 N N . ALA A 1 83 ? 0.087 -14.617 -11.496 1.00 53.38 83 ALA A N 1
ATOM 620 C CA . ALA A 1 83 ? -1.044 -15.544 -11.608 1.00 53.38 83 ALA A CA 1
ATOM 621 C C . ALA A 1 83 ? -2.354 -15.006 -10.991 1.00 53.38 83 ALA A C 1
ATOM 623 O O . ALA A 1 83 ? -3.427 -15.485 -11.333 1.00 53.38 83 ALA A O 1
ATOM 624 N N . ALA A 1 84 ? -2.287 -14.023 -10.083 1.00 51.03 84 ALA A N 1
ATOM 625 C CA . ALA A 1 84 ? -3.473 -13.369 -9.525 1.00 51.03 84 ALA A CA 1
ATOM 626 C C . ALA A 1 84 ? -3.968 -12.182 -10.376 1.00 51.03 84 ALA A C 1
ATOM 628 O O . ALA A 1 84 ? -5.091 -11.729 -10.178 1.00 51.03 84 ALA A O 1
ATOM 629 N N . LEU A 1 85 ? -3.127 -11.668 -11.284 1.00 56.41 85 LEU A N 1
ATOM 630 C CA . LEU A 1 85 ? -3.386 -10.485 -12.118 1.00 56.41 85 LEU A CA 1
ATOM 631 C C . LEU A 1 85 ? -3.665 -10.837 -13.578 1.00 56.41 85 LEU A C 1
ATOM 633 O O . LEU A 1 85 ? -4.429 -10.152 -14.253 1.00 56.41 85 LEU A O 1
ATOM 637 N N . ALA A 1 86 ? -3.054 -11.911 -14.077 1.00 55.06 86 ALA A N 1
ATOM 638 C CA . ALA A 1 86 ? -3.505 -12.559 -15.288 1.00 55.06 86 ALA A CA 1
ATOM 639 C C . ALA A 1 86 ? -4.894 -13.106 -14.972 1.00 55.06 86 ALA A C 1
ATOM 641 O O . ALA A 1 86 ? -5.025 -14.040 -14.186 1.00 55.06 86 ALA A O 1
ATOM 642 N N . GLY A 1 87 ? -5.925 -12.459 -15.515 1.00 50.22 87 GLY A N 1
ATOM 643 C CA . GLY A 1 87 ? -7.284 -12.963 -15.471 1.00 50.22 87 GLY A CA 1
ATOM 644 C C . GLY A 1 87 ? -7.289 -14.376 -16.027 1.00 50.22 87 GLY A C 1
ATOM 645 O O . GLY A 1 87 ? -7.333 -14.570 -17.240 1.00 50.22 87 GLY A O 1
ATOM 646 N N . GLU A 1 88 ? -7.216 -15.355 -15.132 1.00 47.44 88 GLU A N 1
ATOM 647 C CA . GLU A 1 88 ? -7.596 -16.714 -15.434 1.00 47.44 88 GLU A CA 1
ATOM 648 C C . GLU A 1 88 ? -9.071 -16.594 -15.818 1.00 47.44 88 GLU A C 1
ATOM 650 O O . GLU A 1 88 ? -9.951 -16.441 -14.963 1.00 47.44 88 GLU A O 1
ATOM 655 N N . ASP A 1 89 ? -9.329 -16.604 -17.126 1.00 51.16 89 ASP A N 1
ATOM 656 C CA . ASP A 1 89 ? -10.496 -17.256 -17.693 1.00 51.16 89 ASP A CA 1
ATOM 657 C C . ASP A 1 89 ? -10.569 -18.609 -16.987 1.00 51.16 89 ASP A C 1
ATOM 659 O O . ASP A 1 89 ? -9.946 -19.592 -17.385 1.00 51.16 89 ASP A O 1
ATOM 663 N N . HIS A 1 90 ? -11.250 -18.634 -15.840 1.00 46.97 90 HIS A N 1
ATOM 664 C CA . HIS A 1 90 ? -11.724 -19.855 -15.234 1.00 46.97 90 HIS A CA 1
ATOM 665 C C . HIS A 1 90 ? -12.776 -20.341 -16.215 1.00 46.97 90 HIS A C 1
ATOM 667 O O . HIS A 1 90 ? -13.976 -20.116 -16.045 1.00 46.97 90 HIS A O 1
ATOM 673 N N . GLY A 1 91 ? -12.282 -20.958 -17.286 1.00 46.59 91 GLY A N 1
ATOM 674 C CA . GLY A 1 91 ? -13.032 -21.766 -18.197 1.00 46.59 91 GLY A CA 1
ATOM 675 C C . GLY A 1 91 ? -13.731 -22.804 -17.346 1.00 46.59 91 GLY A C 1
ATOM 676 O O . GLY A 1 91 ? -13.234 -23.905 -17.124 1.00 46.59 91 GLY A O 1
ATOM 677 N N . LEU A 1 92 ? -14.953 -22.475 -16.939 1.00 53.53 92 LEU A N 1
ATOM 678 C CA . LEU A 1 92 ? -16.029 -23.432 -16.777 1.00 53.53 92 LEU A CA 1
ATOM 679 C C . LEU A 1 92 ? -16.371 -23.959 -18.181 1.00 53.53 92 LEU A C 1
ATOM 681 O O . LEU A 1 92 ? -17.499 -23.866 -18.656 1.00 53.53 92 LEU A O 1
ATOM 685 N N . GLY A 1 93 ? -15.360 -24.495 -18.868 1.00 46.03 93 GLY A N 1
ATOM 686 C CA . GLY A 1 93 ? -15.514 -25.426 -19.956 1.00 46.03 93 GLY A CA 1
ATOM 687 C C . GLY A 1 93 ? -16.048 -26.687 -19.315 1.00 46.03 93 GLY A C 1
ATOM 688 O O . GLY A 1 93 ? -15.287 -27.513 -18.815 1.00 46.03 93 GLY A O 1
ATOM 689 N N . GLY A 1 94 ? -17.376 -26.779 -19.268 1.00 49.66 94 GLY A N 1
ATOM 690 C CA . GLY A 1 94 ? -18.059 -28.032 -19.028 1.00 49.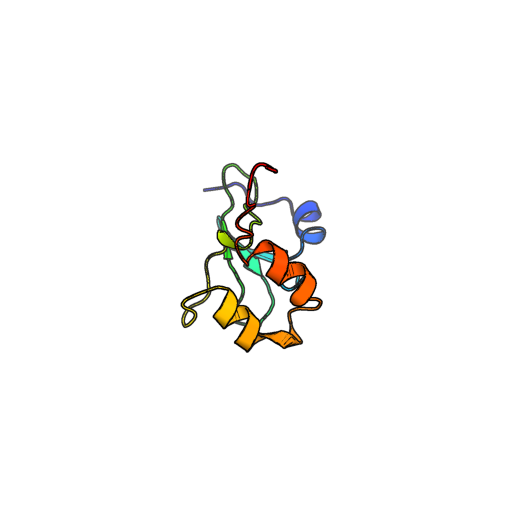66 94 GLY A CA 1
ATOM 691 C C . GLY A 1 94 ? -17.409 -29.101 -19.898 1.00 49.66 94 GLY A C 1
ATOM 692 O O . GLY A 1 94 ? -17.324 -28.971 -21.118 1.00 49.66 94 GLY A O 1
ATOM 693 N N . THR A 1 95 ? -16.886 -30.115 -19.224 1.00 45.03 95 THR A N 1
ATOM 694 C CA . THR A 1 95 ? -16.519 -31.413 -19.785 1.00 45.03 95 THR A CA 1
ATOM 695 C C . THR A 1 95 ? -17.557 -31.892 -20.812 1.00 45.03 95 THR A C 1
ATOM 697 O O . THR A 1 95 ? -18.748 -31.663 -20.578 1.00 45.03 95 THR A O 1
ATOM 700 N N . PRO A 1 96 ? -17.145 -32.562 -21.908 1.00 60.97 96 PRO A N 1
ATOM 701 C CA . PRO A 1 96 ? -18.083 -33.244 -22.798 1.00 60.97 96 PRO A CA 1
ATOM 702 C C . PRO A 1 96 ? -18.845 -34.369 -22.083 1.00 60.97 96 PRO A C 1
ATOM 704 O O . PRO A 1 96 ? -18.277 -34.971 -21.140 1.00 60.97 96 PRO A O 1
#

Secondary structure (DSSP, 8-state):
-PPPPPHHHHTT---TTT---EEEETTEEEE--STT---EEEEETTEE---STTPBPPTT-SSHHHHHHHTGGG-S-HHHHHHHHS----------

pLDDT: mean 82.83, std 15.96, range [45.03, 97.06]

Sequence (96 aa):
MAAPVDPALLSLLVCPLTRSALRQEGDTLIATKPEGAGLRYRVREGIPVMLMDEAELPDGFDDLAAFIAAHRDDVPDPERLGAALAGEDHGLGGTP

Radius of gyration: 15.25 Å; Cα contacts (8 Å, |Δi|>4): 130; chains: 1; bounding box: 32×45×39 Å